Protein AF-A0A9Q0NEY4-F1 (afdb_monomer_lite)

Structure (mmCIF, N/CA/C/O backbone):
data_AF-A0A9Q0NEY4-F1
#
_entry.id   AF-A0A9Q0NEY4-F1
#
loop_
_atom_site.group_PDB
_atom_site.id
_atom_site.type_symbol
_atom_site.label_atom_id
_atom_site.label_alt_id
_atom_site.label_comp_id
_atom_site.label_asym_id
_atom_site.label_entity_id
_atom_site.label_seq_id
_atom_site.pdbx_PDB_ins_code
_atom_site.Cartn_x
_atom_site.Cartn_y
_atom_site.Cartn_z
_atom_site.occupancy
_atom_site.B_iso_or_equiv
_atom_site.auth_seq_id
_atom_site.auth_comp_id
_atom_site.auth_asym_id
_atom_site.auth_atom_id
_atom_site.pdbx_PDB_model_num
ATOM 1 N N . MET A 1 1 ? 49.851 10.717 -50.196 1.00 37.50 1 MET A N 1
ATOM 2 C CA . MET A 1 1 ? 49.428 10.935 -48.795 1.00 37.50 1 MET A CA 1
ATOM 3 C C . MET A 1 1 ? 48.014 10.396 -48.650 1.00 37.50 1 MET A C 1
ATOM 5 O O . MET A 1 1 ? 47.110 10.930 -49.282 1.00 37.50 1 MET A O 1
ATOM 9 N N . LEU A 1 2 ? 47.834 9.286 -47.932 1.00 43.97 2 LEU A N 1
ATOM 10 C CA . LEU A 1 2 ? 46.525 8.656 -47.749 1.00 43.97 2 LEU A CA 1
ATOM 11 C C . LEU A 1 2 ? 45.680 9.547 -46.830 1.00 43.97 2 LEU A C 1
ATOM 13 O O . LEU A 1 2 ? 45.908 9.592 -45.623 1.00 43.97 2 LEU A O 1
ATOM 17 N N . ARG A 1 3 ? 44.718 10.285 -47.394 1.00 45.78 3 ARG A N 1
ATOM 18 C CA . ARG A 1 3 ? 43.620 10.843 -46.600 1.00 45.78 3 ARG A CA 1
ATOM 19 C C . ARG A 1 3 ? 42.765 9.658 -46.175 1.00 45.78 3 ARG A C 1
ATOM 21 O O . ARG A 1 3 ? 41.982 9.187 -46.985 1.00 45.78 3 ARG A O 1
ATOM 28 N N . ASN A 1 4 ? 42.966 9.159 -44.957 1.00 51.25 4 ASN A N 1
ATOM 29 C CA . ASN A 1 4 ? 42.098 8.158 -44.337 1.00 51.25 4 ASN A CA 1
ATOM 30 C C . ASN A 1 4 ? 40.699 8.763 -44.156 1.00 51.25 4 ASN A C 1
ATOM 32 O O . ASN A 1 4 ? 40.520 9.583 -43.253 1.00 51.25 4 ASN A O 1
ATOM 36 N N . PRO A 1 5 ? 39.696 8.397 -44.969 1.00 56.19 5 PRO A N 1
ATOM 37 C CA . PRO A 1 5 ? 38.394 9.026 -44.915 1.00 56.19 5 PRO A CA 1
ATOM 38 C C . PRO A 1 5 ? 37.428 8.026 -44.291 1.00 56.19 5 PRO A C 1
ATOM 40 O O . PRO A 1 5 ? 36.654 7.418 -45.013 1.00 56.19 5 PRO A O 1
ATOM 43 N N . ASN A 1 6 ? 37.534 7.737 -42.989 1.00 56.75 6 ASN A N 1
ATOM 44 C CA . ASN A 1 6 ? 36.551 6.844 -42.360 1.00 56.75 6 ASN A CA 1
ATOM 45 C C . ASN A 1 6 ? 36.504 6.909 -40.829 1.00 56.75 6 ASN A C 1
ATOM 47 O O . ASN A 1 6 ? 36.681 5.908 -40.140 1.00 56.75 6 ASN A O 1
ATOM 51 N N . ILE A 1 7 ? 36.234 8.096 -40.281 1.00 51.50 7 ILE A N 1
ATOM 52 C CA . ILE A 1 7 ? 35.852 8.224 -38.860 1.00 51.50 7 ILE A CA 1
ATOM 53 C C . ILE A 1 7 ? 34.417 8.769 -38.701 1.00 51.50 7 ILE A C 1
ATOM 55 O O . ILE A 1 7 ? 33.815 8.598 -37.648 1.00 51.50 7 ILE A O 1
ATOM 59 N N . LEU A 1 8 ? 33.802 9.322 -39.756 1.00 50.69 8 LEU A N 1
ATOM 60 C CA . LEU A 1 8 ? 32.480 9.965 -39.663 1.00 50.69 8 LEU A CA 1
ATOM 61 C C . LEU A 1 8 ? 31.305 9.144 -40.236 1.00 50.69 8 LEU A C 1
ATOM 63 O O . LEU A 1 8 ? 30.157 9.518 -40.017 1.00 50.69 8 LEU A O 1
ATOM 67 N N . GLU A 1 9 ? 31.542 7.995 -40.878 1.00 50.16 9 GLU A N 1
ATOM 68 C CA . GLU A 1 9 ? 30.491 7.189 -41.534 1.00 50.16 9 GLU A CA 1
ATOM 69 C C . GLU A 1 9 ? 30.235 5.824 -40.874 1.00 50.16 9 GLU A C 1
ATOM 71 O O . GLU A 1 9 ? 30.175 4.792 -41.538 1.00 50.16 9 GLU A O 1
ATOM 76 N N . ARG A 1 10 ? 30.089 5.760 -39.546 1.00 54.50 10 ARG A N 1
ATOM 77 C CA . ARG A 1 10 ? 29.707 4.489 -38.893 1.00 54.50 10 ARG A CA 1
ATOM 78 C C . ARG A 1 10 ? 28.425 4.506 -38.093 1.00 54.50 10 ARG A C 1
ATOM 80 O O . ARG A 1 10 ? 28.057 3.455 -37.598 1.00 54.50 10 ARG A O 1
ATOM 87 N N . THR A 1 11 ? 27.689 5.609 -38.000 1.00 59.03 11 THR A N 1
ATOM 88 C CA . THR A 1 11 ? 26.401 5.614 -37.288 1.00 59.03 11 THR A CA 1
ATOM 89 C C . THR A 1 11 ? 25.441 6.639 -37.873 1.00 59.03 11 THR A C 1
ATOM 91 O O . THR A 1 11 ? 25.386 7.776 -37.410 1.00 59.03 11 THR A O 1
ATOM 94 N N . GLY A 1 12 ? 24.656 6.232 -38.874 1.00 64.56 12 GLY A N 1
ATOM 95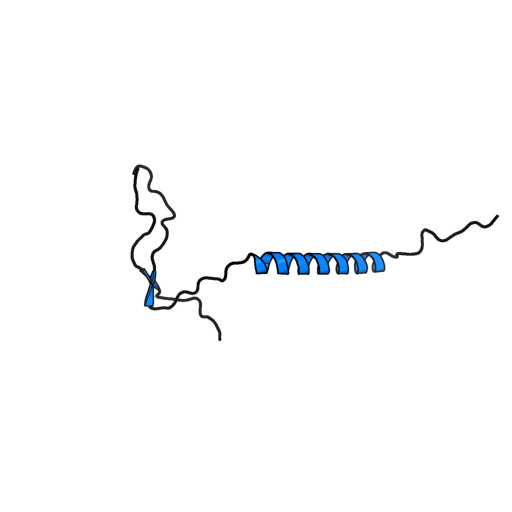 C CA . GLY A 1 12 ? 23.513 7.021 -39.333 1.00 64.56 12 GLY A CA 1
ATOM 96 C C . GLY A 1 12 ? 22.462 7.210 -38.222 1.00 64.56 12 GLY A C 1
ATOM 97 O O . GLY A 1 12 ? 22.409 6.413 -37.276 1.00 64.56 12 GLY A O 1
ATOM 98 N N . PRO A 1 13 ? 21.591 8.230 -38.324 1.00 68.19 13 PRO A N 1
ATOM 99 C CA . PRO A 1 13 ? 20.633 8.599 -37.275 1.00 68.19 13 PRO A CA 1
ATOM 100 C C . PRO A 1 13 ? 19.680 7.459 -36.889 1.00 68.19 13 PRO A C 1
ATOM 102 O O . PRO A 1 13 ? 19.281 7.353 -35.732 1.00 68.19 13 PRO A O 1
ATOM 105 N N . ASN A 1 14 ? 19.359 6.562 -37.824 1.00 73.44 14 ASN A N 1
ATOM 106 C CA . ASN A 1 14 ? 18.519 5.395 -37.555 1.00 73.44 14 ASN A CA 1
ATOM 107 C C . ASN A 1 14 ? 19.217 4.371 -36.636 1.00 73.44 14 ASN A C 1
ATOM 109 O O . ASN A 1 14 ? 18.627 3.879 -35.678 1.00 73.44 14 ASN A O 1
ATOM 113 N N . MET A 1 15 ? 20.515 4.123 -36.841 1.00 74.56 15 MET A N 1
ATOM 114 C CA . MET A 1 15 ? 21.256 3.203 -35.977 1.00 74.56 15 MET A CA 1
ATOM 115 C C . MET A 1 15 ? 21.449 3.773 -34.567 1.00 74.56 15 MET A C 1
ATOM 117 O O . MET A 1 15 ? 21.383 3.024 -33.596 1.00 74.56 15 MET A O 1
ATOM 121 N N . GLN A 1 16 ? 21.628 5.091 -34.432 1.00 78.88 16 GLN A N 1
ATOM 122 C CA . GLN A 1 16 ? 21.660 5.730 -33.112 1.00 78.88 16 GLN A CA 1
ATOM 123 C C . GLN A 1 16 ? 20.312 5.627 -32.393 1.00 78.88 16 GLN A C 1
ATOM 125 O O . GLN A 1 16 ? 20.276 5.278 -31.217 1.00 78.88 16 GLN A O 1
ATOM 130 N N . ARG A 1 17 ? 19.195 5.836 -33.104 1.00 80.50 17 ARG A N 1
ATOM 131 C CA . ARG A 1 17 ? 17.850 5.618 -32.548 1.00 80.50 17 ARG A CA 1
ATOM 132 C C . ARG A 1 17 ? 17.659 4.175 -32.087 1.00 80.50 17 ARG A C 1
ATOM 134 O O . ARG A 1 17 ? 17.235 3.967 -30.957 1.00 80.50 17 ARG A O 1
ATOM 141 N N . SER A 1 18 ? 18.046 3.195 -32.904 1.00 86.19 18 SER A N 1
ATOM 142 C CA . SER A 1 18 ? 17.959 1.774 -32.544 1.00 86.19 18 SER A CA 1
ATOM 143 C C . SER A 1 18 ? 18.778 1.436 -31.295 1.00 86.19 18 SER A C 1
ATOM 145 O O . SER A 1 18 ? 18.278 0.747 -30.409 1.00 86.19 18 SER A O 1
ATOM 147 N N . ARG A 1 19 ? 20.019 1.930 -31.196 1.00 87.25 19 ARG A N 1
ATOM 148 C CA . ARG A 1 19 ? 20.876 1.715 -30.016 1.00 87.25 19 ARG A CA 1
ATOM 149 C C . ARG A 1 19 ? 20.293 2.377 -28.770 1.00 87.25 19 ARG A C 1
ATOM 151 O O . ARG A 1 19 ? 20.242 1.759 -27.714 1.00 87.25 19 ARG A O 1
ATOM 158 N N . ASN A 1 20 ? 19.787 3.601 -28.901 1.00 88.19 20 ASN A N 1
ATOM 159 C CA . ASN A 1 20 ? 19.157 4.308 -27.789 1.00 88.19 20 ASN A CA 1
ATOM 160 C C . ASN A 1 20 ? 17.898 3.584 -27.303 1.00 88.19 20 ASN A C 1
ATOM 162 O O . ASN A 1 20 ? 17.704 3.458 -26.099 1.00 88.19 20 ASN A O 1
ATOM 166 N N . MET A 1 21 ? 17.073 3.060 -28.213 1.00 91.06 21 MET A N 1
ATOM 167 C CA . MET A 1 21 ? 15.896 2.266 -27.847 1.00 91.06 21 MET A CA 1
ATOM 168 C C . MET A 1 21 ? 16.274 0.992 -27.086 1.00 91.06 21 MET A C 1
ATOM 170 O O . MET A 1 21 ? 15.641 0.682 -26.081 1.00 91.06 21 MET A O 1
ATOM 174 N N . GLN 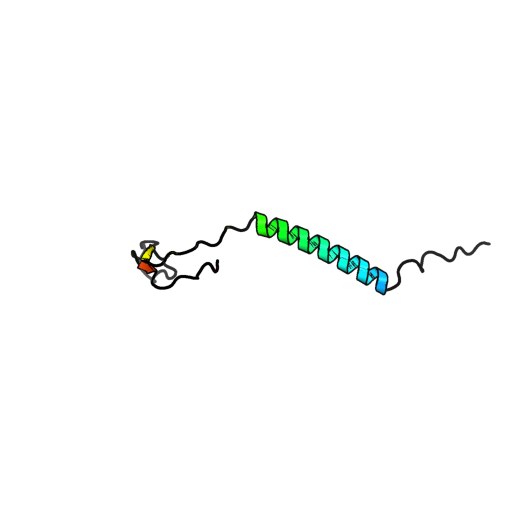A 1 22 ? 17.323 0.287 -27.522 1.00 93.75 22 GLN A N 1
ATOM 175 C CA . GLN A 1 22 ? 17.828 -0.901 -26.825 1.00 93.75 22 GLN A CA 1
ATOM 176 C C . GLN A 1 22 ? 18.323 -0.560 -25.416 1.00 93.75 22 GLN A C 1
ATOM 178 O O . GLN A 1 22 ? 17.949 -1.235 -24.460 1.00 93.75 22 GLN A O 1
ATOM 183 N N . ASN A 1 23 ? 19.085 0.525 -25.270 1.00 93.75 23 ASN A N 1
ATOM 184 C CA . ASN A 1 23 ? 19.577 0.975 -23.967 1.00 93.75 23 ASN A CA 1
ATOM 185 C C . ASN A 1 23 ? 18.426 1.374 -23.030 1.00 93.75 23 ASN A C 1
ATOM 187 O O . ASN A 1 23 ? 18.422 1.007 -21.859 1.00 93.75 23 ASN A O 1
ATOM 191 N N . ILE A 1 24 ? 17.420 2.089 -23.543 1.00 93.94 24 ILE A N 1
ATOM 192 C CA . ILE A 1 24 ? 16.234 2.468 -22.764 1.00 93.94 24 ILE A CA 1
ATOM 193 C C . ILE A 1 24 ? 15.466 1.221 -22.314 1.00 93.94 24 ILE A C 1
ATOM 195 O O . ILE A 1 24 ? 15.058 1.152 -21.158 1.00 93.94 24 ILE A O 1
ATOM 199 N N . ALA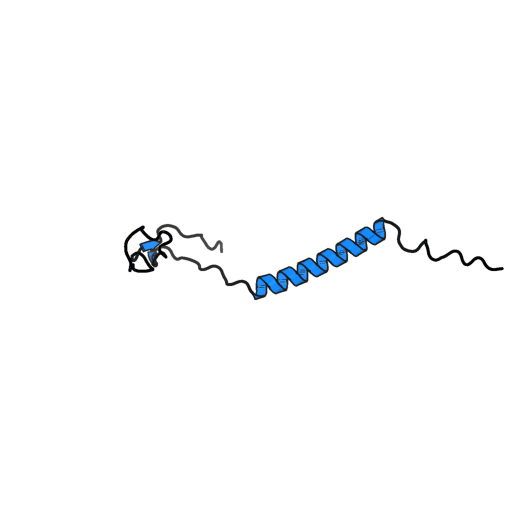 A 1 25 ? 15.289 0.232 -23.194 1.00 96.19 25 ALA A N 1
ATOM 200 C CA . ALA A 1 25 ? 14.603 -1.011 -22.854 1.00 96.19 25 ALA A CA 1
ATOM 201 C C . ALA A 1 25 ? 15.336 -1.787 -21.746 1.00 96.19 25 ALA A C 1
ATOM 203 O O . ALA A 1 25 ? 14.694 -2.243 -20.802 1.00 96.19 25 ALA A O 1
ATOM 204 N N . GLN A 1 26 ? 16.669 -1.869 -21.816 1.00 96.62 26 GLN A N 1
ATOM 205 C CA . GLN A 1 26 ? 17.491 -2.497 -20.774 1.00 96.62 26 GLN A CA 1
ATOM 206 C C . GLN A 1 26 ? 17.321 -1.792 -19.423 1.00 96.62 26 GLN A C 1
ATOM 208 O O . GLN A 1 26 ? 17.009 -2.437 -18.424 1.00 96.62 26 GLN A O 1
ATOM 213 N N . ILE A 1 27 ? 17.417 -0.459 -19.407 1.00 95.69 27 ILE A N 1
ATOM 214 C CA . ILE A 1 27 ? 17.239 0.341 -18.187 1.00 95.69 27 ILE A CA 1
ATOM 215 C C . ILE A 1 27 ? 15.823 0.173 -17.617 1.00 95.69 27 ILE A C 1
ATOM 217 O O . ILE A 1 27 ? 15.646 0.071 -16.405 1.00 95.69 27 ILE A O 1
ATOM 221 N N . GLN A 1 28 ? 14.792 0.131 -18.464 1.00 96.00 28 GLN A N 1
ATOM 222 C CA . GLN A 1 28 ? 13.418 -0.100 -18.010 1.00 96.00 28 GLN A CA 1
ATOM 223 C C . GLN A 1 28 ? 13.239 -1.493 -17.404 1.00 96.00 28 GLN A C 1
ATOM 225 O O . GLN A 1 28 ? 12.539 -1.632 -16.402 1.00 96.00 28 GLN A O 1
ATOM 230 N N . GLU A 1 29 ? 13.876 -2.515 -17.975 1.00 96.31 29 GLU A N 1
ATOM 231 C CA . GLU A 1 29 ? 13.819 -3.871 -17.440 1.00 96.31 29 GLU A CA 1
ATOM 232 C C . GLU A 1 29 ? 14.506 -3.974 -16.072 1.00 96.31 29 GLU A C 1
ATOM 234 O O . GLU A 1 29 ? 13.950 -4.574 -15.148 1.00 96.31 29 GLU A O 1
ATOM 239 N N . GLU A 1 30 ? 15.677 -3.358 -15.918 1.00 94.31 30 GLU A N 1
ATOM 240 C CA . GLU A 1 30 ? 16.385 -3.278 -14.637 1.00 94.31 30 GLU A CA 1
ATOM 241 C C . GLU A 1 30 ? 15.568 -2.512 -13.591 1.00 94.31 30 GLU A C 1
ATOM 243 O O . GLU A 1 30 ? 15.364 -3.004 -12.478 1.00 94.31 30 GLU A O 1
ATOM 248 N N . ASN A 1 31 ? 15.010 -1.359 -13.970 1.00 94.50 31 ASN A N 1
ATOM 249 C CA . ASN A 1 31 ? 14.135 -0.572 -13.103 1.00 94.50 31 ASN A CA 1
ATOM 250 C C . ASN A 1 31 ? 12.901 -1.366 -12.669 1.00 94.50 31 ASN A C 1
ATOM 252 O O . ASN A 1 31 ? 12.540 -1.330 -11.493 1.00 94.50 31 ASN A O 1
ATOM 256 N N . ARG A 1 32 ? 12.275 -2.112 -13.590 1.00 94.62 32 ARG A N 1
ATOM 257 C CA . ARG A 1 32 ? 11.133 -2.980 -13.285 1.00 94.62 32 ARG A CA 1
ATOM 258 C C . ARG A 1 32 ? 11.521 -4.049 -12.268 1.00 94.62 32 ARG A C 1
ATOM 260 O O . ARG A 1 32 ? 10.864 -4.157 -11.242 1.00 94.62 32 ARG A O 1
ATOM 267 N N . LYS A 1 33 ? 12.621 -4.776 -12.494 1.00 94.44 33 LYS A N 1
ATOM 268 C CA . LYS A 1 33 ? 13.110 -5.814 -11.565 1.00 94.44 33 LYS A CA 1
ATOM 269 C C . LYS A 1 33 ? 13.393 -5.246 -10.174 1.00 94.44 33 LYS A C 1
ATOM 271 O O . LYS A 1 33 ? 12.996 -5.836 -9.171 1.00 94.44 33 LYS A O 1
ATOM 276 N N . GLN A 1 34 ? 14.050 -4.089 -10.109 1.00 94.12 34 GLN A N 1
ATOM 277 C CA . GLN A 1 34 ? 14.364 -3.440 -8.840 1.00 94.12 34 GLN A CA 1
ATOM 278 C C . GLN A 1 34 ? 13.108 -2.942 -8.116 1.00 94.12 34 GLN A C 1
ATOM 280 O O . GLN A 1 34 ? 13.024 -3.049 -6.891 1.00 94.12 34 GLN A O 1
ATOM 285 N N . TYR A 1 35 ? 12.153 -2.369 -8.848 1.00 90.88 35 TYR A N 1
ATOM 286 C CA . TYR A 1 35 ? 10.900 -1.885 -8.280 1.00 90.88 35 TYR A CA 1
ATOM 287 C C . TYR A 1 35 ? 10.035 -3.045 -7.786 1.00 90.88 35 TYR A C 1
ATOM 289 O O . TYR A 1 35 ? 9.630 -3.040 -6.626 1.00 90.88 35 TYR A O 1
ATOM 297 N N . ASP A 1 36 ? 9.826 -4.064 -8.622 1.00 91.19 36 ASP A N 1
ATOM 298 C CA . ASP A 1 36 ? 9.013 -5.235 -8.294 1.00 91.19 36 ASP A CA 1
ATOM 299 C C . ASP A 1 36 ? 9.600 -6.009 -7.107 1.00 91.19 36 ASP A C 1
ATOM 301 O O . ASP A 1 36 ? 8.856 -6.414 -6.221 1.00 91.19 36 ASP A O 1
ATOM 305 N N . GLY A 1 37 ? 10.931 -6.122 -7.005 1.00 89.94 37 GLY A N 1
ATOM 306 C CA . GLY A 1 37 ? 11.584 -6.747 -5.849 1.00 89.94 37 GLY A CA 1
ATOM 307 C C . GLY A 1 37 ? 11.442 -5.965 -4.535 1.00 89.94 37 GLY A C 1
ATOM 308 O O . GLY A 1 37 ? 11.489 -6.555 -3.459 1.00 89.94 37 GLY A O 1
ATOM 309 N N . LYS A 1 38 ? 11.259 -4.637 -4.594 1.00 89.44 38 LYS A N 1
ATOM 310 C CA . LYS A 1 38 ? 11.018 -3.782 -3.412 1.00 89.44 38 LYS A CA 1
ATOM 311 C C . LYS A 1 38 ? 9.532 -3.594 -3.111 1.00 89.44 38 LYS A C 1
ATOM 313 O O . LYS A 1 38 ? 9.182 -3.022 -2.074 1.00 89.44 38 LYS A O 1
ATOM 318 N N . ARG A 1 39 ? 8.656 -4.022 -4.018 1.00 89.94 39 ARG A N 1
ATOM 319 C CA . ARG A 1 39 ? 7.217 -3.827 -3.911 1.00 89.94 39 ARG A CA 1
ATOM 320 C C . ARG A 1 39 ? 6.638 -4.821 -2.908 1.00 89.94 39 ARG A C 1
ATOM 322 O O . ARG A 1 39 ? 6.862 -6.021 -2.996 1.00 89.94 39 ARG A O 1
ATOM 329 N N . LYS A 1 40 ? 5.852 -4.310 -1.962 1.00 85.56 40 LYS A N 1
ATOM 330 C CA . LYS A 1 40 ? 5.009 -5.146 -1.101 1.00 85.56 40 LYS A CA 1
ATOM 331 C C . LYS A 1 40 ? 3.748 -5.535 -1.865 1.00 85.56 40 LYS A C 1
ATOM 333 O O . LYS A 1 40 ? 3.184 -4.699 -2.578 1.00 85.56 40 LYS A O 1
ATOM 338 N N . GLU A 1 41 ? 3.319 -6.785 -1.718 1.00 84.25 41 GLU A N 1
ATOM 339 C CA . GLU A 1 41 ? 2.048 -7.234 -2.281 1.00 84.25 41 GLU A CA 1
ATOM 340 C C . GLU A 1 41 ? 0.893 -6.381 -1.750 1.00 84.25 41 GLU A C 1
ATOM 342 O O . GLU A 1 41 ? 0.929 -5.875 -0.625 1.00 84.25 41 GLU A O 1
ATOM 347 N N . ALA A 1 42 ? -0.121 -6.186 -2.592 1.00 83.38 42 ALA A N 1
ATOM 348 C CA . ALA A 1 42 ? -1.311 -5.466 -2.179 1.00 83.38 42 ALA A CA 1
ATOM 349 C C . ALA A 1 42 ? -2.044 -6.281 -1.111 1.00 83.38 42 ALA A C 1
ATOM 351 O O . ALA A 1 42 ? -2.294 -7.472 -1.297 1.00 83.38 42 ALA A O 1
ATOM 352 N N . GLN A 1 43 ? -2.410 -5.628 -0.010 1.00 82.56 43 GLN A N 1
ATOM 353 C CA . GLN A 1 43 ? -3.261 -6.253 0.988 1.00 82.56 43 GLN A CA 1
ATOM 354 C C . GLN A 1 43 ? -4.662 -6.414 0.404 1.00 82.56 43 GLN A C 1
ATOM 356 O O . GLN A 1 43 ? -5.294 -5.438 -0.004 1.00 82.56 43 GLN A O 1
ATOM 361 N N . LEU A 1 44 ? -5.110 -7.662 0.320 1.00 84.31 44 LEU A N 1
ATOM 362 C CA . LEU A 1 44 ? -6.456 -7.996 -0.111 1.00 84.31 44 LEU A CA 1
ATOM 363 C C . LEU A 1 44 ? -7.369 -8.062 1.103 1.00 84.31 44 LEU A C 1
ATOM 365 O O . LEU A 1 44 ? -6.957 -8.504 2.172 1.00 84.31 44 LEU A O 1
ATOM 369 N N . TYR A 1 45 ? -8.602 -7.627 0.899 1.00 86.44 45 TYR A N 1
ATOM 370 C CA . TYR A 1 45 ? -9.617 -7.512 1.932 1.00 86.44 45 TYR A CA 1
ATOM 371 C C . TYR A 1 45 ? -10.764 -8.457 1.605 1.00 86.44 45 TYR A C 1
ATOM 373 O O . TYR A 1 45 ? -11.298 -8.413 0.490 1.00 86.44 45 TYR A O 1
ATOM 381 N N . VAL A 1 46 ? -11.125 -9.313 2.560 1.00 87.44 46 VAL A N 1
ATOM 382 C CA . VAL A 1 46 ? -12.225 -10.265 2.394 1.00 87.44 46 VAL A CA 1
ATOM 383 C C . VAL A 1 46 ? -13.518 -9.630 2.897 1.00 87.44 46 VAL A C 1
ATOM 385 O O . VAL A 1 46 ? -13.546 -8.980 3.938 1.00 87.44 46 VAL A O 1
ATOM 388 N N . VAL A 1 47 ? -14.609 -9.799 2.149 1.00 90.75 47 VAL A N 1
ATOM 389 C CA . VAL A 1 47 ? -15.931 -9.322 2.584 1.00 90.75 47 VAL A CA 1
ATOM 390 C C . VAL A 1 47 ? -16.327 -10.042 3.877 1.00 90.75 47 VAL A C 1
ATOM 392 O O . VAL A 1 47 ? -16.199 -11.262 3.965 1.00 90.75 47 VAL A O 1
ATOM 395 N N . GLY A 1 48 ? -16.787 -9.287 4.875 1.00 88.38 48 GLY A N 1
ATOM 396 C CA . GLY A 1 48 ? -17.100 -9.794 6.216 1.00 88.38 48 GLY A CA 1
ATOM 397 C C . GLY A 1 48 ? -15.914 -9.821 7.192 1.00 88.38 48 GLY A C 1
ATOM 398 O O . GLY A 1 48 ? -16.097 -10.135 8.366 1.00 88.38 48 GLY A O 1
ATOM 399 N N . GLU A 1 49 ? -14.697 -9.483 6.751 1.00 90.56 49 GLU A N 1
ATOM 400 C CA . GLU A 1 49 ? -13.541 -9.346 7.642 1.00 90.56 49 GLU A CA 1
ATOM 401 C C . GLU A 1 49 ? -13.621 -8.039 8.452 1.00 90.56 49 GLU A C 1
ATOM 403 O O . GLU A 1 49 ? -14.001 -6.984 7.931 1.00 90.56 49 GLU A O 1
ATOM 408 N N . LEU A 1 50 ? -13.248 -8.116 9.736 1.00 91.62 50 LEU A N 1
ATOM 409 C CA . LEU A 1 50 ? -13.156 -6.961 10.626 1.00 91.62 50 LEU A CA 1
ATOM 410 C C . LEU A 1 50 ? -11.789 -6.290 10.498 1.00 91.62 50 LEU A C 1
ATOM 412 O O . LEU A 1 50 ? -10.755 -6.894 10.773 1.00 91.62 50 LEU A O 1
ATOM 416 N N . VAL A 1 51 ? -11.793 -5.008 10.155 1.00 91.19 51 VAL A N 1
ATOM 417 C CA . VAL A 1 51 ? -10.592 -4.189 9.977 1.00 91.19 51 VAL A CA 1
ATOM 418 C C . VAL A 1 51 ? -10.678 -2.906 10.786 1.00 91.19 51 VAL A C 1
ATOM 420 O O . VAL A 1 51 ? -11.760 -2.386 11.042 1.00 91.19 51 VAL A O 1
ATOM 423 N N . ALA A 1 52 ? -9.527 -2.364 11.168 1.00 92.44 52 ALA A N 1
ATOM 424 C CA . ALA A 1 52 ? -9.443 -1.051 11.791 1.00 92.44 52 ALA A CA 1
ATOM 425 C C . ALA A 1 52 ? -8.840 -0.043 10.814 1.00 92.44 52 ALA A C 1
ATOM 427 O O . ALA A 1 52 ? -7.876 -0.345 10.110 1.00 92.44 52 ALA A O 1
ATOM 428 N N . ILE A 1 53 ? -9.392 1.170 10.784 1.00 89.94 53 ILE A N 1
ATOM 429 C CA . ILE A 1 53 ? -8.933 2.226 9.876 1.00 89.94 53 ILE A CA 1
ATOM 430 C C . ILE A 1 53 ? -7.968 3.141 10.627 1.00 89.94 53 ILE A C 1
ATOM 432 O O . ILE A 1 53 ? -8.246 3.579 11.747 1.00 89.94 53 ILE A O 1
ATOM 436 N N . GLU A 1 54 ? -6.824 3.445 10.015 1.00 90.31 54 GLU A N 1
ATOM 437 C CA . GLU A 1 54 ? -5.891 4.428 10.562 1.00 90.31 54 GLU A CA 1
ATOM 438 C C . GLU A 1 54 ? -6.493 5.836 10.491 1.00 90.31 54 GLU A C 1
ATOM 440 O O . GLU A 1 54 ? -7.040 6.272 9.475 1.00 90.31 54 GLU A O 1
ATOM 445 N N . ARG A 1 55 ? -6.405 6.568 11.599 1.00 87.06 55 ARG A N 1
ATOM 446 C CA . ARG A 1 55 ? -6.957 7.914 11.708 1.00 87.06 55 ARG A CA 1
ATOM 447 C C . ARG A 1 55 ? -6.072 8.905 10.949 1.00 87.06 55 ARG A C 1
ATOM 449 O O . ARG A 1 55 ? -4.937 9.148 11.339 1.00 87.06 55 ARG A O 1
ATOM 456 N N . VAL A 1 56 ? -6.615 9.520 9.898 1.00 83.94 56 VAL A N 1
ATOM 457 C CA . VAL A 1 56 ? -5.866 10.464 9.041 1.00 83.94 56 VAL A CA 1
ATOM 458 C C . VAL A 1 56 ? -5.883 11.898 9.586 1.00 83.94 56 VAL A C 1
ATOM 460 O O . VAL A 1 56 ? -4.924 12.643 9.406 1.00 83.94 56 VAL A O 1
ATOM 463 N N . GLN A 1 57 ? -6.951 12.303 10.281 1.00 77.62 57 GLN A N 1
ATOM 464 C CA . GLN A 1 57 ? -7.078 13.655 10.836 1.00 77.62 57 GLN A CA 1
ATOM 465 C C . GLN A 1 57 ? -6.843 13.652 12.350 1.00 77.62 57 GLN A C 1
ATOM 467 O O . GLN A 1 57 ? -7.589 13.030 13.110 1.00 77.62 57 GLN A O 1
ATOM 472 N N . GLN A 1 58 ? -5.821 14.382 12.799 1.00 73.25 58 GLN A N 1
ATOM 473 C CA . GLN A 1 58 ? -5.671 14.740 14.207 1.00 73.25 58 GLN A CA 1
ATOM 474 C C . GLN A 1 58 ? -6.607 15.916 14.503 1.00 73.25 58 GLN A C 1
ATOM 476 O O . GLN A 1 58 ? -6.468 16.990 13.918 1.00 73.25 58 GLN A O 1
ATOM 481 N N . GLU A 1 59 ? -7.584 15.724 15.392 1.00 71.62 59 GLU A N 1
ATOM 482 C CA . GLU A 1 59 ? -8.426 16.834 15.849 1.00 71.62 59 GLU A CA 1
ATOM 483 C C . GLU A 1 59 ? -7.529 17.887 16.515 1.00 71.62 59 GLU A C 1
ATOM 485 O O . GLU A 1 59 ? -6.719 17.575 17.392 1.00 71.62 59 GLU A O 1
ATOM 490 N N . LYS A 1 60 ? -7.654 19.153 16.109 1.00 72.25 60 LYS A N 1
ATOM 491 C CA . LYS A 1 60 ? -6.920 20.236 16.767 1.00 72.25 60 LYS A CA 1
ATOM 492 C C . LYS A 1 60 ? -7.342 20.298 18.239 1.00 72.25 60 LYS A C 1
ATOM 494 O O . LYS A 1 60 ? -8.521 20.446 18.536 1.00 72.25 60 LYS A O 1
ATOM 499 N N . GLY A 1 61 ? -6.376 20.213 19.152 1.00 76.75 61 GLY A N 1
ATOM 500 C CA . GLY A 1 61 ? -6.589 20.532 20.566 1.00 76.75 61 GLY A CA 1
ATOM 501 C C . GLY A 1 61 ? -6.714 19.365 21.549 1.00 76.75 61 GLY A C 1
ATOM 502 O O . GLY A 1 61 ? -6.816 19.649 22.740 1.00 76.75 61 GLY A O 1
ATOM 503 N N . LYS A 1 62 ? -6.630 18.084 21.144 1.00 73.44 62 LYS A N 1
ATOM 504 C CA . LYS A 1 62 ? -6.333 17.013 22.128 1.00 73.44 62 LYS A CA 1
ATOM 505 C C . LYS A 1 62 ? -4.893 16.527 21.992 1.00 73.44 62 LYS A C 1
ATOM 507 O O . LYS A 1 62 ? -4.330 16.464 20.906 1.00 73.44 62 LYS A O 1
ATOM 512 N N . LYS A 1 63 ? -4.279 16.231 23.138 1.00 77.38 63 LYS A N 1
ATOM 513 C CA . LYS A 1 63 ? -2.870 15.821 23.241 1.00 77.38 63 LYS A CA 1
ATOM 514 C C . LYS A 1 63 ? -2.660 14.323 22.996 1.00 77.38 63 LYS A C 1
ATOM 516 O O . LYS A 1 63 ? -1.553 13.925 22.661 1.00 77.38 63 LYS A O 1
ATOM 521 N N . VAL A 1 64 ? -3.698 13.502 23.170 1.00 81.81 64 VAL A N 1
ATOM 522 C CA . VAL A 1 64 ? -3.631 12.040 23.028 1.00 81.81 64 VAL A CA 1
ATOM 523 C C . VAL A 1 64 ? -4.891 11.538 22.329 1.00 81.81 64 VAL A C 1
ATOM 525 O O . VAL A 1 64 ? -6.000 11.940 22.682 1.00 81.81 64 VAL A O 1
ATOM 528 N N . PHE A 1 65 ? -4.706 10.650 21.353 1.00 80.88 65 PHE A N 1
ATOM 529 C CA . PHE A 1 65 ? -5.778 9.973 20.628 1.00 80.88 65 PHE A CA 1
ATOM 530 C C . PHE A 1 65 ? -5.359 8.553 20.246 1.00 80.88 65 PHE A C 1
ATOM 532 O O . PHE A 1 65 ? -4.175 8.332 19.979 1.00 80.88 65 PHE A O 1
ATOM 539 N N . PRO A 1 66 ? -6.310 7.612 20.132 1.00 86.56 66 PRO A N 1
ATOM 540 C CA . PRO A 1 66 ? -6.041 6.316 19.529 1.00 86.56 66 PRO A CA 1
ATOM 541 C C . PRO A 1 66 ? -5.711 6.473 18.039 1.00 86.56 66 PRO A C 1
ATOM 543 O O . PRO A 1 66 ? -6.352 7.235 17.312 1.00 86.56 66 PRO A O 1
ATOM 546 N N . LYS A 1 67 ? -4.695 5.729 17.591 1.00 87.56 67 LYS A N 1
ATOM 547 C CA . LYS A 1 67 ? -4.215 5.735 16.202 1.00 87.56 67 LYS A CA 1
ATOM 548 C C . LYS A 1 67 ? -5.209 5.090 15.229 1.00 87.56 67 LYS A C 1
ATOM 550 O O . LYS A 1 67 ? -5.275 5.484 14.068 1.00 87.56 67 LYS A O 1
ATOM 555 N N . MET A 1 68 ? -5.972 4.108 15.700 1.00 90.44 68 MET A N 1
ATOM 556 C CA . MET A 1 68 ? -6.933 3.360 14.894 1.00 90.44 68 MET A CA 1
ATOM 557 C C . MET A 1 68 ? -8.358 3.632 15.362 1.00 90.44 68 MET A C 1
ATOM 559 O O . MET A 1 68 ? -8.603 3.843 16.552 1.00 90.44 68 MET A O 1
ATOM 563 N N . ILE A 1 69 ? -9.288 3.625 14.416 1.00 89.62 69 ILE A N 1
ATOM 564 C CA . ILE A 1 69 ? -10.715 3.813 14.652 1.00 89.62 69 ILE A CA 1
ATOM 565 C C . ILE A 1 69 ? -11.394 2.473 14.412 1.00 89.62 69 ILE A C 1
ATOM 567 O O . ILE A 1 69 ? -11.289 1.981 13.295 1.00 89.62 69 ILE A O 1
ATOM 571 N N . GLY A 1 70 ? -12.077 1.969 15.449 1.00 84.31 70 GLY A N 1
ATOM 572 C CA . GLY A 1 70 ? -13.118 0.930 15.432 1.00 84.31 70 GLY A CA 1
ATOM 573 C C . GLY A 1 70 ? -12.818 -0.393 14.710 1.00 84.31 70 GLY A C 1
ATOM 574 O O . GLY A 1 70 ? -11.950 -0.474 13.853 1.00 84.31 70 GLY A O 1
ATOM 575 N N . PRO A 1 71 ? -13.560 -1.463 15.019 1.00 92.06 71 PRO A N 1
ATOM 576 C CA . PRO A 1 71 ? -13.715 -2.558 14.079 1.00 92.06 71 PRO A CA 1
ATOM 577 C C . PRO A 1 71 ? -14.790 -2.176 13.049 1.00 92.06 71 PRO A C 1
ATOM 579 O O . PRO A 1 71 ? -15.933 -1.891 13.405 1.00 92.06 71 PRO A O 1
ATOM 582 N N . TYR A 1 72 ? -14.415 -2.154 11.778 1.00 93.94 72 TYR A N 1
ATOM 583 C CA . TYR A 1 72 ? -15.305 -2.000 10.633 1.00 93.94 72 TYR A CA 1
ATOM 584 C C . TYR A 1 72 ? -15.379 -3.312 9.872 1.00 93.94 72 TYR A C 1
ATOM 586 O O . TYR A 1 72 ? -14.379 -4.006 9.737 1.00 93.94 72 TYR A O 1
ATOM 594 N N . GLU A 1 73 ? -16.549 -3.621 9.337 1.00 93.19 73 GLU A N 1
ATOM 595 C CA . GLU A 1 73 ? -16.730 -4.768 8.457 1.00 93.19 73 GLU A CA 1
ATOM 596 C C . GLU A 1 73 ? -16.576 -4.341 6.996 1.00 93.19 73 GLU A C 1
ATOM 598 O O . GLU A 1 73 ? -17.129 -3.324 6.561 1.00 93.19 73 GLU A O 1
ATOM 603 N N . ILE A 1 74 ? -15.823 -5.118 6.222 1.00 91.00 74 ILE A N 1
ATOM 604 C CA . ILE A 1 74 ? -15.671 -4.886 4.786 1.00 91.00 74 ILE A CA 1
ATOM 605 C C . ILE A 1 74 ? -16.937 -5.354 4.068 1.00 91.00 74 ILE A C 1
ATOM 607 O O . ILE A 1 74 ? -17.203 -6.548 3.976 1.00 91.00 74 ILE A O 1
ATOM 611 N N . THR A 1 75 ? -17.697 -4.414 3.504 1.00 90.38 75 THR A N 1
ATOM 612 C CA . THR A 1 75 ? -18.940 -4.705 2.764 1.00 90.38 75 THR A CA 1
ATOM 613 C C . THR A 1 75 ? -18.728 -4.893 1.262 1.00 90.38 75 THR A C 1
ATOM 615 O O . THR A 1 75 ? -19.554 -5.505 0.588 1.00 90.38 75 THR A O 1
ATOM 618 N N . LYS A 1 76 ? -17.620 -4.377 0.717 1.00 85.31 76 LYS A N 1
ATOM 619 C CA . LYS A 1 76 ? -17.257 -4.496 -0.699 1.00 85.31 76 LYS A CA 1
ATOM 620 C C . LYS A 1 76 ? -15.744 -4.644 -0.842 1.00 85.31 76 LYS A C 1
ATOM 622 O O . LYS A 1 76 ? -14.996 -3.775 -0.402 1.00 85.31 76 LYS A O 1
ATOM 627 N N . GLY A 1 77 ? -15.309 -5.734 -1.469 1.00 76.00 77 GLY A N 1
ATOM 628 C CA . GLY A 1 77 ? -13.903 -6.001 -1.771 1.00 76.00 77 GLY A CA 1
ATOM 629 C C . GLY A 1 77 ? -13.521 -5.606 -3.199 1.00 76.00 77 GLY A C 1
ATOM 630 O O . GLY A 1 77 ? -14.374 -5.499 -4.081 1.00 76.00 77 GLY A O 1
ATOM 631 N N . GLY A 1 78 ? -12.223 -5.409 -3.430 1.00 66.56 78 GLY A N 1
ATOM 632 C CA . GLY A 1 78 ? -11.653 -5.454 -4.774 1.00 66.56 78 GLY A CA 1
ATOM 633 C C . GLY A 1 78 ? -11.492 -6.918 -5.156 1.00 66.56 78 GLY A C 1
ATOM 634 O O . GLY A 1 78 ? -10.575 -7.575 -4.672 1.00 66.56 78 GLY A O 1
ATOM 635 N N . GLU A 1 79 ? -12.430 -7.449 -5.934 1.00 57.12 79 GLU A N 1
ATOM 636 C CA . GLU A 1 79 ? -12.431 -8.852 -6.347 1.00 57.12 79 GLU A CA 1
ATOM 637 C C . GLU A 1 79 ? -11.079 -9.242 -6.961 1.00 57.12 79 GLU A C 1
ATOM 639 O O . GLU A 1 79 ? -10.584 -8.604 -7.894 1.00 57.12 79 GLU A O 1
ATOM 644 N N . ARG A 1 80 ? -10.480 -10.318 -6.440 1.00 53.84 80 ARG A N 1
ATOM 645 C CA . ARG A 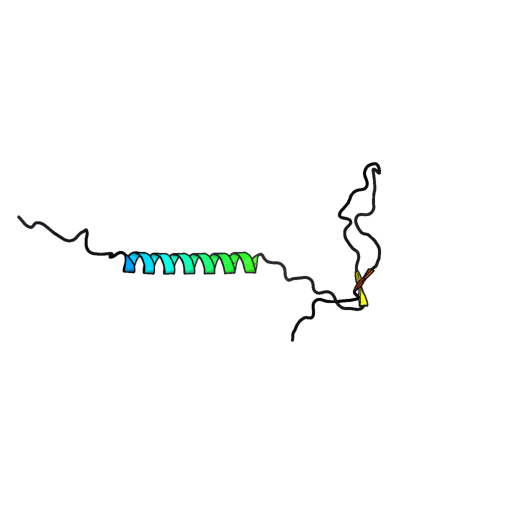1 80 ? -9.379 -11.012 -7.105 1.00 53.84 80 ARG A CA 1
ATOM 646 C C . ARG A 1 80 ? -10.019 -11.765 -8.270 1.00 53.84 80 ARG A C 1
ATOM 648 O O . ARG A 1 80 ? -10.519 -12.867 -8.066 1.00 53.84 80 ARG A O 1
ATOM 655 N N . GLN A 1 81 ? -10.091 -11.143 -9.449 1.00 46.78 81 GLN A N 1
ATOM 656 C CA . GLN A 1 81 ? -10.502 -11.861 -10.657 1.00 46.78 81 GLN A CA 1
ATOM 657 C C . GLN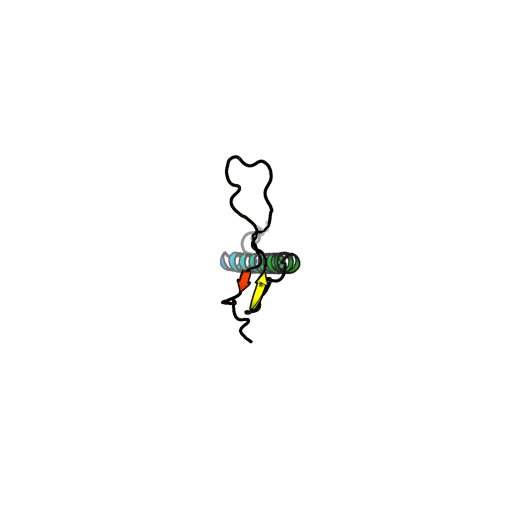 A 1 81 ? -9.588 -13.086 -10.789 1.00 46.78 81 GLN A C 1
ATOM 659 O O . GLN A 1 81 ? -8.367 -12.936 -10.875 1.00 46.78 81 GLN A O 1
ATOM 664 N N . SER A 1 82 ? -10.185 -14.271 -10.646 1.00 45.59 82 SER A N 1
ATOM 665 C CA . SER A 1 82 ? -9.543 -15.567 -10.889 1.00 45.59 82 SER A CA 1
ATOM 666 C C . SER A 1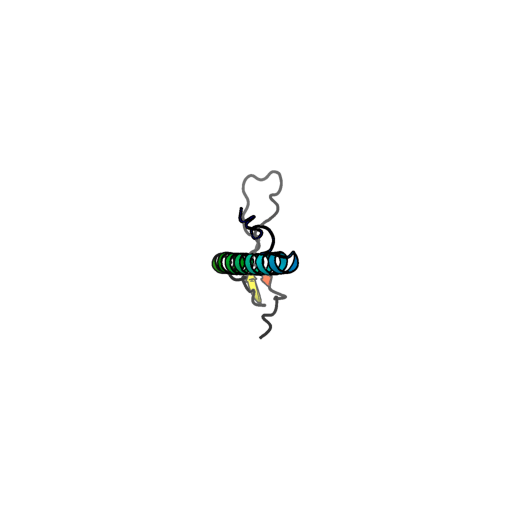 82 ? -9.714 -15.946 -12.349 1.00 45.59 82 SER A C 1
ATOM 668 O O . SER A 1 82 ? -10.782 -15.604 -12.905 1.00 45.59 82 SER A O 1
#

Organism: NCBI:txid35572

Foldseek 3Di:
DDPPPPPPPDDDPVNVVVVVVVVVVVVVVVVCVVPVVVDDDDDWDDAQDWDWDADPDDDPDDPDDDRTDDTDGHHDTPDPPD

Secondary structure (DSSP, 8-state):
------SSSS--HHHHHHHHHHHHHHHHHHHHHHHHHHPPPPPP--TT-EEEEE---PPTT-S---SEEEEEE--S------

pLDDT: mean 79.77, std 15.71, range [37.5, 96.62]

Sequence (82 aa):
MLRNPNILERTGPNMQRSRNMQNIAQIQEENRKQYDGKRKEAQLYVVGELVAIERVQQEKGKKVFPKMIGPYEITKGGERQS

Radius of gyration: 28.54 Å; chains: 1; bounding box: 68×36×72 Å